Protein AF-A0A402BFL4-F1 (afdb_monomer)

Mean predicted aligned error: 8.71 Å

Secondary structure (DSSP, 8-state):
----EEEEEEETTEEEEEE-SSTTSPP-TTSEEEEEES-HHHHHHHHHHHHHHHHSS---------

Foldseek 3Di:
DAQQWDWDDPDPQKIWIFGHPDRPDDDDPPGHTDDMGRDPVVSVVVSVVVSVVVVPDDPPPDDDDD

Sequence (66 aa):
MENRYYVQCLSPQIFLVRERAAADQDPSANDRLVKSFDVRHDAYLYVNTFNEEHKSLPDSKLIENG

pLDDT: mean 80.82, std 17.04, range [42.12, 96.19]

Radius of gyration: 14.25 Å; Cα contacts (8 Å, |Δi|>4): 88; chains: 1; bounding box: 46×21×33 Å

Nearest PDB structures (foldseek):
  2v6e-assembly1_B  TM=3.524E-01  e=7.845E+00  Klebsiella phage phiKO2
  8oef-assembly1_A  TM=3.054E-01  e=5.301E+00  Homo sapiens

Solvent-accessible surface area (backbone atoms only — not comparable to full-atom values): 4141 Å² total; per-residue (Å²): 138,69,67,41,44,45,78,45,76,79,49,103,56,37,34,34,33,28,37,50,91,44,69,91,52,76,93,52,96,82,35,49,78,75,48,79,32,70,46,68,67,61,46,53,51,51,33,50,53,51,34,52,55,57,66,68,52,72,87,78,86,73,80,74,92,130

Structure (mmCIF, N/CA/C/O backbone):
data_AF-A0A402BFL4-F1
#
_entry.id   AF-A0A402BFL4-F1
#
loop_
_atom_site.group_PDB
_atom_site.id
_atom_site.type_symbol
_atom_site.label_atom_id
_atom_site.label_alt_id
_atom_site.label_comp_id
_atom_site.label_asym_id
_atom_site.label_entity_id
_atom_site.label_seq_id
_atom_site.pdbx_PDB_ins_code
_atom_site.Cartn_x
_atom_site.Cartn_y
_atom_site.Cartn_z
_atom_site.occupancy
_atom_site.B_iso_or_equiv
_atom_site.auth_seq_id
_atom_site.auth_comp_id
_atom_site.auth_asym_id
_atom_site.auth_atom_id
_atom_site.pdbx_PDB_model_num
ATOM 1 N N . MET A 1 1 ? 7.265 7.004 -12.976 1.00 52.62 1 MET A N 1
ATOM 2 C CA . MET A 1 1 ? 7.670 6.738 -11.578 1.00 52.62 1 MET A CA 1
ATOM 3 C C . MET A 1 1 ? 6.603 5.872 -10.952 1.00 52.62 1 MET A C 1
ATOM 5 O O . MET A 1 1 ? 5.553 6.380 -10.573 1.00 52.62 1 MET A O 1
ATOM 9 N N . GLU A 1 2 ? 6.836 4.571 -10.935 1.00 66.56 2 GLU A N 1
ATOM 10 C CA . GLU A 1 2 ? 5.818 3.600 -10.560 1.00 66.56 2 GLU A CA 1
ATOM 11 C C . GLU A 1 2 ? 5.981 3.215 -9.090 1.00 66.56 2 GLU A C 1
ATOM 13 O O . GLU A 1 2 ? 7.054 2.799 -8.654 1.00 66.56 2 GLU A O 1
ATOM 18 N N . ASN A 1 3 ? 4.923 3.416 -8.306 1.00 72.19 3 ASN A N 1
ATOM 19 C CA . ASN A 1 3 ? 4.901 3.034 -6.898 1.00 72.19 3 ASN A CA 1
ATOM 20 C C . ASN A 1 3 ? 4.834 1.501 -6.814 1.00 72.19 3 ASN A C 1
ATOM 22 O O . ASN A 1 3 ? 3.816 0.912 -7.182 1.00 72.19 3 ASN A O 1
ATOM 26 N N . ARG A 1 4 ? 5.903 0.858 -6.333 1.00 84.69 4 ARG A N 1
ATOM 27 C CA . ARG A 1 4 ? 5.959 -0.605 -6.172 1.00 84.69 4 ARG A CA 1
ATOM 28 C C . ARG A 1 4 ? 5.218 -1.082 -4.929 1.00 84.69 4 ARG A C 1
ATOM 30 O O . ARG A 1 4 ? 4.723 -2.202 -4.916 1.00 84.69 4 ARG A O 1
ATOM 37 N N . TYR A 1 5 ? 5.103 -0.238 -3.907 1.00 90.56 5 TYR A N 1
ATOM 38 C CA . TYR A 1 5 ? 4.450 -0.584 -2.647 1.00 90.56 5 TYR A CA 1
ATOM 39 C C . TYR A 1 5 ? 3.058 0.040 -2.549 1.00 90.56 5 TYR A C 1
ATOM 41 O O . TYR A 1 5 ? 2.855 1.189 -2.949 1.00 90.56 5 TYR A O 1
ATOM 49 N N . TYR A 1 6 ? 2.094 -0.693 -1.992 1.00 91.44 6 TYR A N 1
ATOM 50 C CA . TYR A 1 6 ? 0.738 -0.194 -1.753 1.00 91.44 6 TYR A CA 1
ATOM 51 C C . TYR A 1 6 ? 0.111 -0.805 -0.495 1.00 91.44 6 TYR A C 1
ATOM 53 O O . TYR A 1 6 ? 0.542 -1.852 -0.011 1.00 91.44 6 TYR A O 1
ATOM 61 N N . VAL A 1 7 ? -0.924 -0.140 0.030 1.00 93.25 7 VAL A N 1
ATOM 62 C CA . VAL A 1 7 ? -1.698 -0.614 1.186 1.00 93.25 7 VAL A CA 1
ATOM 63 C C . VAL A 1 7 ? -2.951 -1.353 0.713 1.00 93.25 7 VAL A C 1
ATOM 65 O O . VAL A 1 7 ? -3.781 -0.787 0.005 1.00 93.25 7 VAL A O 1
ATOM 68 N N . GLN A 1 8 ? -3.126 -2.593 1.159 1.00 94.00 8 GLN A N 1
ATOM 69 C CA . GLN A 1 8 ? -4.354 -3.371 1.053 1.00 94.00 8 GLN A CA 1
ATOM 70 C C . GLN A 1 8 ? -5.074 -3.383 2.409 1.00 94.00 8 GLN A C 1
ATOM 72 O O . GLN A 1 8 ? -4.512 -3.794 3.422 1.00 94.00 8 GLN A O 1
ATOM 77 N N . CYS A 1 9 ? -6.340 -2.967 2.433 1.00 93.62 9 CYS A N 1
ATOM 78 C CA . CYS A 1 9 ? -7.196 -3.100 3.611 1.00 93.62 9 CYS A CA 1
ATOM 79 C C . CYS A 1 9 ? -7.796 -4.512 3.636 1.00 93.62 9 CYS A C 1
ATOM 81 O O . CYS A 1 9 ? -8.585 -4.847 2.752 1.00 93.62 9 CYS A O 1
ATOM 83 N N . LEU A 1 10 ? -7.409 -5.343 4.606 1.00 90.75 10 LEU A N 1
ATOM 84 C CA . LEU A 1 10 ? -7.980 -6.686 4.769 1.00 90.75 10 LEU A CA 1
ATOM 85 C C . LEU A 1 10 ? -9.242 -6.643 5.639 1.00 90.75 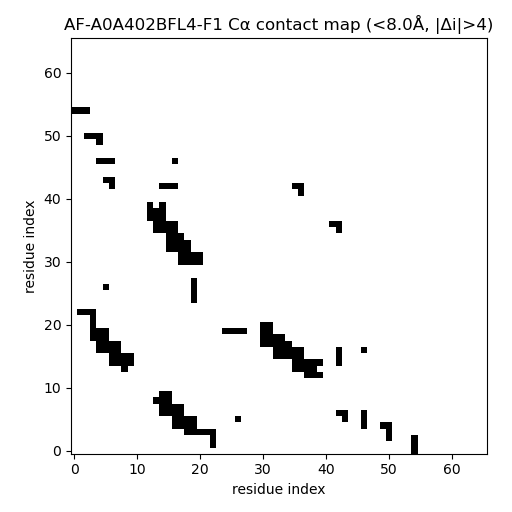10 LEU A C 1
ATOM 87 O O . LEU A 1 10 ? -10.223 -7.330 5.370 1.00 90.75 10 LEU A O 1
ATOM 91 N N . SER A 1 11 ? -9.206 -5.828 6.688 1.00 91.94 11 SER A N 1
ATOM 92 C CA . SER A 1 11 ? -10.331 -5.552 7.576 1.00 91.94 11 SER A CA 1
ATOM 93 C C . SER A 1 11 ? -10.192 -4.128 8.128 1.00 91.94 11 SER A C 1
ATOM 95 O O . SER A 1 11 ? -9.120 -3.536 7.988 1.00 91.94 11 SER A O 1
ATOM 97 N N . PRO A 1 12 ? -11.211 -3.570 8.807 1.00 90.62 12 PRO A N 1
ATOM 98 C CA . PRO A 1 12 ? -11.131 -2.220 9.374 1.00 90.62 12 PRO A CA 1
ATOM 99 C C . PRO A 1 12 ? -9.945 -1.979 10.323 1.00 90.62 12 PRO A C 1
ATOM 101 O O . PRO A 1 12 ? -9.619 -0.828 10.595 1.00 90.62 12 PRO A O 1
ATOM 104 N N . GLN A 1 13 ? -9.325 -3.049 10.828 1.00 93.25 13 GLN A N 1
ATOM 105 C CA . GLN A 1 13 ? -8.226 -3.006 11.791 1.00 93.25 13 GLN A CA 1
ATOM 106 C C . GLN A 1 13 ? -6.925 -3.602 11.241 1.00 93.25 13 GLN A C 1
ATOM 108 O O . GLN A 1 13 ? -5.937 -3.606 11.954 1.00 93.25 13 GLN A O 1
ATOM 113 N N . ILE A 1 14 ? -6.907 -4.135 10.011 1.00 95.06 14 ILE A N 1
ATOM 114 C CA . ILE A 1 14 ? -5.729 -4.819 9.460 1.00 95.06 14 ILE A CA 1
ATOM 115 C C . ILE A 1 14 ? -5.394 -4.239 8.090 1.00 95.06 14 ILE A C 1
ATOM 117 O O . ILE A 1 14 ? -6.127 -4.427 7.110 1.00 95.06 14 ILE A O 1
ATOM 121 N N . PHE A 1 15 ? -4.237 -3.588 8.023 1.00 95.69 15 PHE A N 1
ATOM 122 C CA . PHE A 1 15 ? -3.680 -2.970 6.828 1.00 95.69 15 PHE A CA 1
ATOM 123 C C . PHE A 1 15 ? -2.405 -3.706 6.427 1.00 95.69 15 PHE A C 1
ATOM 125 O O . PHE A 1 15 ? -1.445 -3.795 7.189 1.00 95.69 15 PHE A O 1
ATOM 132 N N . LEU A 1 16 ? -2.391 -4.245 5.217 1.00 95.44 16 LEU A N 1
ATOM 133 C CA . LEU A 1 16 ? -1.266 -4.988 4.669 1.00 95.44 16 LEU A CA 1
ATOM 134 C C . LEU A 1 16 ? -0.519 -4.105 3.678 1.00 95.44 16 LEU A C 1
ATOM 136 O O . LEU A 1 16 ? -1.132 -3.510 2.800 1.00 95.44 16 LEU A O 1
ATOM 140 N N . VAL A 1 17 ? 0.799 -4.045 3.782 1.00 94.56 17 VAL A N 1
ATOM 141 C CA . VAL A 1 17 ? 1.661 -3.445 2.768 1.00 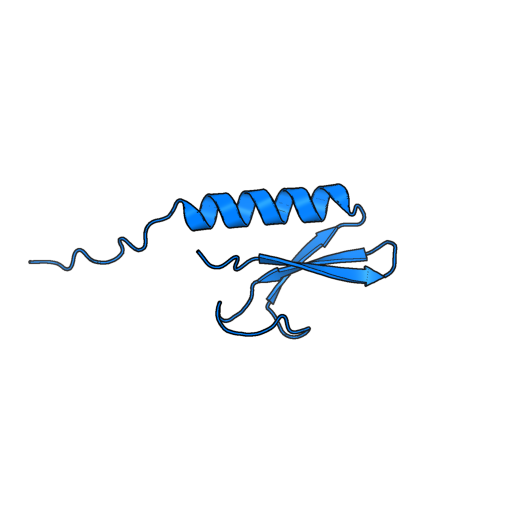94.56 17 VAL A CA 1
ATOM 142 C C . VAL A 1 17 ? 2.174 -4.545 1.858 1.00 94.56 17 VAL A C 1
ATOM 144 O O . VAL A 1 17 ? 2.782 -5.515 2.324 1.00 94.56 17 VAL A O 1
ATOM 147 N N . ARG A 1 18 ? 1.935 -4.385 0.558 1.00 94.12 18 ARG A N 1
ATOM 148 C CA . ARG A 1 18 ? 2.361 -5.328 -0.474 1.00 94.12 18 ARG A CA 1
ATOM 149 C C . ARG A 1 18 ? 3.257 -4.669 -1.502 1.00 94.12 18 ARG A C 1
ATOM 151 O O . ARG A 1 18 ? 3.139 -3.474 -1.764 1.00 94.12 18 ARG A O 1
ATOM 158 N N . GLU A 1 19 ? 4.135 -5.481 -2.068 1.00 90.81 19 GLU A N 1
ATOM 159 C CA . GLU A 1 19 ? 5.015 -5.143 -3.179 1.00 90.81 19 GLU A CA 1
ATOM 160 C C . GLU A 1 19 ? 4.450 -5.749 -4.463 1.00 90.81 19 GLU A C 1
ATOM 162 O O . GLU A 1 19 ? 4.290 -6.969 -4.554 1.00 90.81 19 GLU A O 1
ATOM 167 N N . ARG A 1 20 ? 4.153 -4.901 -5.452 1.00 87.31 20 ARG A N 1
ATOM 168 C CA . ARG A 1 20 ? 3.756 -5.348 -6.787 1.00 87.31 20 ARG A CA 1
ATOM 169 C C . ARG A 1 20 ? 4.914 -6.087 -7.444 1.00 87.31 20 ARG A C 1
ATOM 171 O O . ARG A 1 20 ? 6.047 -5.607 -7.425 1.00 87.31 20 ARG A O 1
ATOM 178 N N . ALA A 1 21 ? 4.608 -7.222 -8.068 1.00 80.62 21 ALA A N 1
ATOM 179 C CA . ALA A 1 21 ? 5.593 -7.990 -8.829 1.00 80.62 21 ALA A CA 1
ATOM 180 C C . ALA A 1 21 ? 6.116 -7.212 -10.046 1.00 80.62 21 ALA A C 1
ATOM 182 O O . ALA A 1 21 ? 7.298 -7.289 -10.376 1.00 80.62 21 ALA A O 1
ATOM 183 N N . ALA A 1 22 ? 5.235 -6.441 -10.678 1.00 78.19 22 ALA A N 1
ATOM 184 C CA . ALA A 1 22 ? 5.565 -5.553 -11.771 1.00 78.19 22 ALA A CA 1
ATOM 185 C C . ALA A 1 22 ? 4.767 -4.256 -11.635 1.00 78.19 22 ALA A C 1
ATOM 187 O O . ALA A 1 22 ? 3.673 -4.215 -11.068 1.00 78.19 22 ALA A O 1
ATOM 188 N N . ALA A 1 23 ? 5.360 -3.173 -12.103 1.00 70.56 23 ALA A N 1
ATOM 189 C CA . ALA A 1 23 ? 4.828 -1.840 -11.914 1.00 70.56 23 ALA A CA 1
ATOM 190 C C . ALA A 1 23 ? 3.608 -1.523 -12.798 1.00 70.56 23 ALA A C 1
ATOM 192 O O . ALA A 1 23 ? 2.753 -0.720 -12.417 1.00 70.56 23 ALA A O 1
ATOM 193 N N . ASP A 1 24 ? 3.520 -2.209 -13.932 1.00 74.44 24 ASP A N 1
ATOM 194 C CA . ASP A 1 24 ? 2.43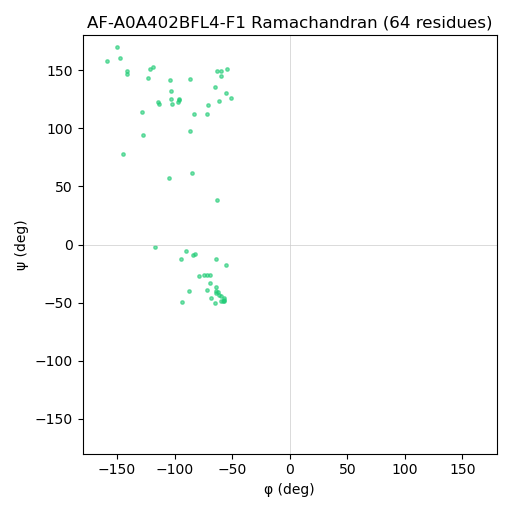4 -2.202 -14.907 1.00 74.44 24 ASP A CA 1
ATOM 195 C C . ASP A 1 24 ? 1.291 -3.162 -14.545 1.00 74.44 24 ASP A C 1
ATOM 197 O O . ASP A 1 24 ? 0.225 -3.111 -15.157 1.00 74.44 24 ASP A O 1
ATOM 201 N N . GLN A 1 25 ? 1.477 -4.014 -13.533 1.00 75.00 25 GLN A N 1
ATOM 202 C CA . GLN A 1 25 ? 0.441 -4.924 -13.067 1.00 75.00 25 GLN A CA 1
ATOM 203 C C . GLN A 1 25 ? -0.472 -4.256 -12.028 1.00 75.00 25 GLN A C 1
ATOM 205 O O . GLN A 1 25 ? -0.036 -3.490 -11.157 1.00 75.00 25 GLN A O 1
ATOM 210 N N . ASP A 1 26 ? -1.762 -4.584 -12.102 1.00 81.31 26 ASP A N 1
ATOM 211 C CA . ASP A 1 26 ? -2.736 -4.213 -11.083 1.00 81.31 26 ASP A CA 1
ATOM 212 C C . ASP A 1 26 ? -2.419 -4.855 -9.719 1.00 81.31 26 ASP A C 1
ATOM 214 O O . ASP A 1 26 ? -1.909 -5.979 -9.664 1.00 81.31 26 ASP A O 1
ATOM 218 N N . PRO A 1 27 ? -2.767 -4.180 -8.605 1.00 82.81 27 PRO A N 1
ATOM 219 C CA . PRO A 1 27 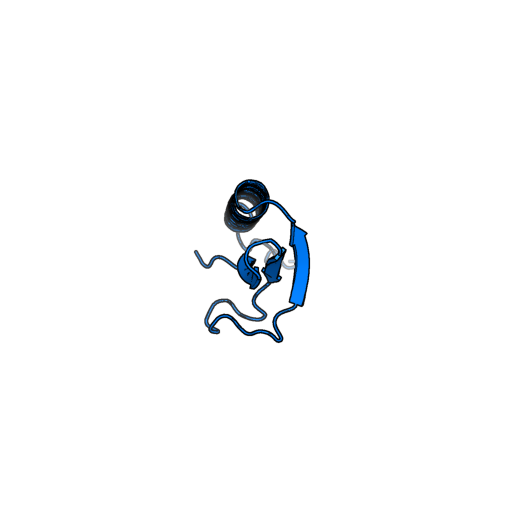? -2.685 -4.755 -7.268 1.00 82.81 27 PRO A CA 1
ATOM 220 C C . PRO A 1 27 ? -3.369 -6.119 -7.185 1.00 82.81 27 PRO A C 1
ATOM 222 O O . PRO A 1 27 ? -4.557 -6.255 -7.484 1.00 82.81 27 PRO A O 1
ATOM 225 N N . SER A 1 28 ? -2.640 -7.118 -6.705 1.00 85.00 28 SER A N 1
ATOM 226 C CA . SER A 1 28 ? -3.133 -8.476 -6.530 1.00 85.00 28 SER A CA 1
ATOM 227 C C . SER A 1 28 ? -2.990 -8.949 -5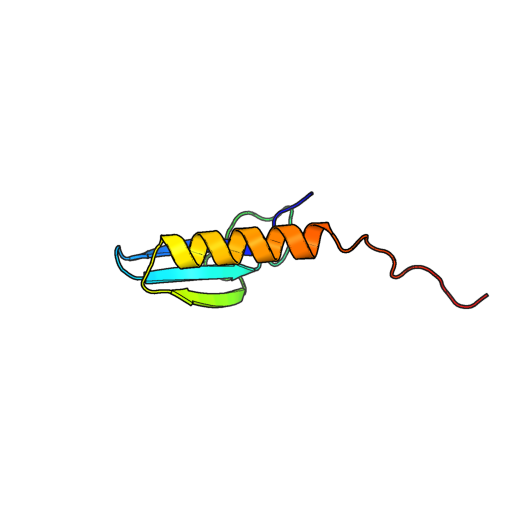.088 1.00 85.00 28 SER A C 1
ATOM 229 O O . SER A 1 28 ? -1.988 -8.717 -4.419 1.00 85.00 28 SER A O 1
ATOM 231 N N . ALA A 1 29 ? -3.960 -9.726 -4.604 1.00 82.94 29 ALA A N 1
ATOM 232 C CA . ALA A 1 29 ? -3.853 -10.387 -3.300 1.00 82.94 29 ALA A CA 1
ATOM 233 C C . ALA A 1 29 ? -2.715 -11.432 -3.236 1.00 82.94 29 ALA A C 1
ATOM 235 O O . ALA A 1 29 ? -2.356 -11.871 -2.141 1.00 82.94 29 ALA A O 1
ATOM 236 N N . ASN A 1 30 ? -2.138 -11.802 -4.384 1.00 85.50 30 ASN A N 1
ATOM 237 C CA . ASN A 1 30 ? -0.958 -12.664 -4.479 1.00 85.50 30 ASN A CA 1
ATOM 238 C C . ASN A 1 30 ? 0.364 -11.885 -4.474 1.00 85.50 30 ASN A C 1
ATOM 240 O O . ASN A 1 30 ? 1.424 -12.505 -4.429 1.00 85.50 30 ASN A O 1
ATOM 244 N N . ASP A 1 31 ? 0.315 -10.551 -4.503 1.00 89.62 31 ASP A N 1
ATOM 245 C CA . ASP A 1 31 ? 1.510 -9.721 -4.395 1.00 89.62 31 ASP A CA 1
ATOM 246 C C . ASP A 1 31 ? 2.231 -9.988 -3.079 1.00 89.62 31 ASP A C 1
ATOM 248 O O . ASP A 1 31 ? 1.610 -10.310 -2.057 1.00 89.62 31 ASP A O 1
ATOM 252 N N . ARG A 1 32 ? 3.553 -9.834 -3.080 1.00 91.25 32 ARG A N 1
ATOM 253 C CA . ARG A 1 32 ? 4.369 -10.182 -1.922 1.00 91.25 32 ARG A CA 1
ATOM 254 C C . ARG A 1 32 ? 3.955 -9.338 -0.719 1.00 91.25 32 ARG A C 1
ATOM 256 O O . ARG A 1 32 ? 4.006 -8.111 -0.762 1.00 91.25 32 ARG A O 1
ATOM 263 N N . LEU A 1 33 ? 3.579 -10.003 0.372 1.00 93.69 33 LEU A N 1
ATOM 264 C CA . LEU A 1 33 ? 3.340 -9.336 1.646 1.00 93.69 33 LEU A CA 1
ATOM 265 C C . LEU A 1 33 ? 4.677 -8.871 2.228 1.00 93.69 33 LEU A C 1
ATOM 267 O O . LEU A 1 33 ? 5.561 -9.685 2.491 1.00 93.69 33 LEU A O 1
ATOM 271 N N . VAL A 1 34 ? 4.807 -7.563 2.428 1.00 93.44 34 VAL A N 1
ATOM 272 C CA . VAL A 1 34 ? 6.006 -6.943 3.002 1.00 93.44 34 VAL A CA 1
ATOM 273 C C . VAL A 1 34 ? 5.836 -6.779 4.504 1.00 93.44 34 VAL A C 1
ATOM 275 O O . VAL A 1 34 ? 6.720 -7.147 5.275 1.00 93.44 34 VAL A O 1
ATOM 278 N N . LYS A 1 35 ? 4.697 -6.215 4.925 1.00 94.69 35 LYS A N 1
ATOM 279 C CA . LYS A 1 35 ? 4.437 -5.883 6.329 1.00 94.69 35 LYS A CA 1
ATOM 280 C C . LYS A 1 35 ? 2.943 -5.748 6.616 1.00 94.69 35 LYS A C 1
ATOM 282 O O . LYS A 1 35 ? 2.164 -5.476 5.710 1.00 94.69 35 LYS A O 1
ATOM 287 N N . SER A 1 36 ? 2.547 -5.905 7.874 1.00 95.94 36 SER A N 1
ATOM 288 C CA . SER A 1 36 ? 1.192 -5.637 8.365 1.00 95.94 36 SER A CA 1
ATOM 289 C C . SER A 1 36 ? 1.200 -4.544 9.429 1.00 95.94 36 SER A C 1
ATOM 291 O O . SER A 1 36 ? 2.190 -4.367 10.140 1.00 95.94 36 SER A O 1
ATOM 293 N N . PHE A 1 37 ? 0.085 -3.831 9.534 1.00 95.50 37 PHE A N 1
ATOM 294 C CA . PHE A 1 37 ? -0.140 -2.749 10.481 1.00 95.50 37 PHE A CA 1
ATOM 295 C C . PHE A 1 37 ? -1.573 -2.797 11.000 1.00 95.50 37 PHE A C 1
ATOM 297 O O . PHE A 1 37 ? -2.502 -3.079 10.239 1.00 95.50 37 PHE A O 1
ATOM 304 N N . ASP A 1 38 ? -1.741 -2.405 12.259 1.00 96.19 38 ASP A N 1
ATOM 305 C CA . ASP A 1 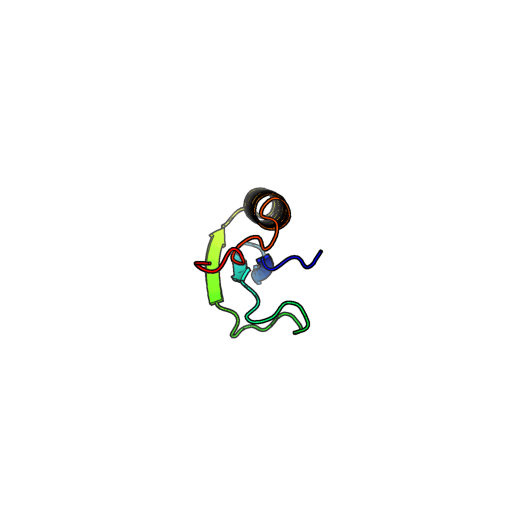38 ? -3.062 -2.262 12.881 1.00 96.19 38 ASP A CA 1
ATOM 306 C C . ASP A 1 38 ? -3.588 -0.815 12.782 1.00 96.19 38 ASP A C 1
ATOM 308 O O . ASP A 1 38 ? -4.763 -0.527 13.004 1.00 96.19 38 ASP A O 1
ATOM 312 N N . VAL A 1 39 ? -2.710 0.120 12.398 1.00 94.81 39 VAL A N 1
ATOM 313 C CA . VAL A 1 39 ? -2.997 1.550 12.256 1.00 94.81 39 VAL A CA 1
ATOM 314 C C . VAL A 1 39 ? -2.878 1.960 10.791 1.00 94.81 39 VAL A C 1
ATOM 316 O O . VAL A 1 39 ? -1.822 1.832 10.170 1.00 94.81 39 VAL A O 1
ATOM 319 N N . ARG A 1 40 ? -3.964 2.518 10.237 1.00 93.75 40 ARG A N 1
ATOM 320 C CA . AR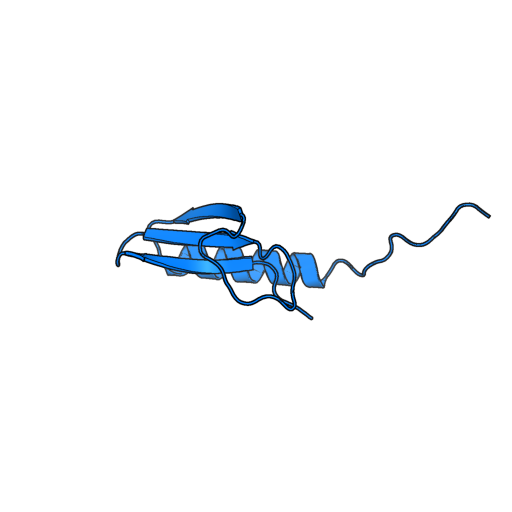G A 1 40 ? -4.007 2.984 8.840 1.00 93.75 40 ARG A CA 1
ATOM 321 C C . ARG A 1 40 ? -2.918 4.011 8.547 1.00 93.75 40 ARG A C 1
ATOM 323 O O . ARG A 1 40 ? -2.277 3.934 7.508 1.00 93.75 40 ARG A O 1
ATOM 330 N N . HIS A 1 41 ? -2.744 4.989 9.433 1.00 94.88 41 HIS A N 1
ATOM 331 C CA . HIS A 1 41 ? -1.796 6.080 9.224 1.00 94.88 41 HIS A CA 1
ATOM 332 C C . HIS A 1 41 ? -0.369 5.556 9.009 1.00 94.88 41 HIS A C 1
ATOM 334 O O . HIS A 1 41 ? 0.258 5.895 8.008 1.00 94.88 41 HIS A O 1
ATOM 340 N N . ASP A 1 42 ? 0.080 4.645 9.870 1.00 95.25 42 ASP A N 1
ATOM 341 C CA . ASP A 1 42 ? 1.427 4.072 9.823 1.00 95.25 42 ASP A CA 1
ATOM 342 C C . ASP A 1 42 ? 1.669 3.261 8.545 1.00 95.25 42 ASP A C 1
ATOM 344 O O . ASP A 1 42 ? 2.730 3.377 7.932 1.00 95.25 42 ASP A O 1
ATOM 348 N N . ALA A 1 43 ? 0.671 2.493 8.090 1.00 95.06 43 ALA A N 1
ATOM 349 C CA . ALA A 1 43 ? 0.759 1.759 6.828 1.00 95.06 43 ALA A CA 1
ATOM 350 C C . ALA A 1 43 ? 0.972 2.691 5.625 1.00 95.06 43 ALA A C 1
ATOM 352 O O . ALA A 1 43 ? 1.803 2.411 4.760 1.00 95.06 43 ALA A O 1
ATOM 353 N N . TYR A 1 44 ? 0.233 3.804 5.565 1.00 93.00 44 TYR A N 1
ATOM 354 C CA . TYR A 1 44 ? 0.363 4.776 4.475 1.00 93.00 44 TYR A CA 1
ATOM 355 C C . TYR A 1 44 ? 1.670 5.565 4.563 1.00 93.00 44 TYR A C 1
ATOM 357 O O . TYR A 1 44 ? 2.299 5.795 3.531 1.00 93.00 44 TYR A O 1
ATOM 365 N N . LEU A 1 45 ? 2.105 5.936 5.770 1.00 94.62 45 LEU A N 1
ATOM 366 C CA . LEU A 1 45 ? 3.394 6.593 5.976 1.00 94.62 45 LEU A CA 1
ATOM 367 C C . LEU A 1 45 ? 4.538 5.699 5.483 1.00 94.62 45 LEU A C 1
ATOM 369 O O . LEU A 1 45 ? 5.357 6.143 4.684 1.00 94.62 45 LEU A O 1
ATOM 373 N N . TYR A 1 46 ? 4.532 4.422 5.873 1.00 93.25 46 TYR A N 1
ATOM 374 C CA . TYR A 1 46 ? 5.530 3.444 5.446 1.00 93.25 46 TYR A CA 1
ATOM 375 C C . TYR A 1 46 ? 5.586 3.296 3.920 1.00 93.25 46 TYR A C 1
ATOM 377 O O . TYR A 1 46 ? 6.665 3.361 3.334 1.00 93.25 46 TYR A O 1
ATOM 385 N N . VAL A 1 47 ? 4.429 3.135 3.266 1.00 92.12 47 VAL A N 1
ATOM 386 C CA . VAL A 1 47 ? 4.343 3.008 1.801 1.00 92.12 47 VAL A CA 1
ATOM 387 C C . VAL A 1 47 ? 4.847 4.256 1.084 1.00 92.12 47 VAL A C 1
ATOM 389 O O . VAL A 1 47 ? 5.524 4.133 0.063 1.00 92.12 47 VAL A O 1
ATOM 392 N N . ASN A 1 48 ? 4.527 5.446 1.594 1.00 90.94 48 ASN A N 1
ATOM 393 C CA . ASN A 1 48 ? 4.990 6.695 0.999 1.00 90.94 48 ASN A CA 1
ATOM 394 C C . ASN A 1 48 ? 6.511 6.815 1.102 1.00 90.94 48 ASN A C 1
ATOM 396 O O . ASN A 1 48 ? 7.155 6.988 0.071 1.00 90.94 48 ASN A O 1
ATOM 400 N N . THR A 1 49 ? 7.081 6.615 2.294 1.00 89.50 49 THR A N 1
ATOM 401 C CA . THR A 1 49 ? 8.537 6.647 2.496 1.00 89.50 49 THR A CA 1
ATOM 402 C C . THR A 1 49 ? 9.247 5.634 1.600 1.00 89.50 49 THR A C 1
ATOM 404 O O . THR A 1 49 ? 10.155 6.007 0.869 1.00 89.50 49 THR A O 1
ATOM 407 N N . PHE A 1 50 ? 8.787 4.379 1.560 1.00 86.56 50 PHE A N 1
ATOM 408 C CA . PHE A 1 50 ? 9.422 3.343 0.737 1.00 86.56 50 PHE A CA 1
ATOM 409 C C . PHE A 1 50 ? 9.349 3.639 -0.760 1.00 86.56 50 PHE A C 1
ATOM 411 O O . PHE A 1 50 ? 10.322 3.428 -1.481 1.00 86.56 50 PHE A O 1
ATOM 418 N N . ASN A 1 51 ? 8.206 4.123 -1.250 1.00 86.75 51 ASN A N 1
ATOM 419 C CA . ASN A 1 51 ? 8.079 4.494 -2.657 1.00 86.75 51 ASN A CA 1
ATOM 420 C C . ASN A 1 51 ? 8.911 5.734 -3.006 1.00 86.75 51 ASN A C 1
ATOM 422 O O . ASN A 1 51 ? 9.399 5.823 -4.128 1.00 86.75 51 ASN A O 1
ATOM 426 N N . GLU A 1 52 ? 9.072 6.690 -2.091 1.00 85.50 52 GLU A N 1
ATOM 427 C CA . GLU A 1 52 ? 9.944 7.855 -2.282 1.00 85.50 52 GLU A CA 1
ATOM 428 C C . GLU A 1 52 ? 11.423 7.455 -2.298 1.00 85.50 52 GLU A C 1
ATOM 430 O O . GLU A 1 52 ? 12.143 7.829 -3.226 1.00 85.50 52 GLU A O 1
ATOM 435 N N . GLU A 1 53 ? 11.859 6.615 -1.357 1.00 80.44 53 GLU A N 1
ATOM 436 C CA . GLU A 1 53 ? 13.218 6.067 -1.333 1.00 80.44 53 GLU A CA 1
ATOM 437 C C . GLU A 1 53 ? 13.509 5.237 -2.593 1.00 80.44 53 GLU A C 1
ATOM 439 O O . GLU A 1 53 ? 14.541 5.434 -3.237 1.00 80.44 53 GLU A O 1
ATOM 444 N N . HIS A 1 54 ? 12.574 4.391 -3.040 1.00 66.56 54 HIS A N 1
ATOM 445 C CA . HIS A 1 54 ? 12.732 3.626 -4.283 1.00 66.56 54 HIS A CA 1
ATOM 446 C C . HIS A 1 54 ? 12.674 4.476 -5.559 1.00 66.56 54 HIS A C 1
ATOM 448 O O . HIS A 1 54 ? 13.266 4.086 -6.562 1.00 66.56 54 HIS A O 1
ATOM 454 N N . LYS A 1 55 ? 11.995 5.630 -5.551 1.00 65.12 55 LYS A N 1
ATOM 455 C CA . LYS A 1 55 ? 12.054 6.601 -6.661 1.00 65.12 55 LYS A CA 1
ATOM 456 C C . LYS A 1 55 ? 13.393 7.328 -6.721 1.00 65.12 55 LYS A C 1
ATOM 458 O O . LYS A 1 55 ? 13.774 7.790 -7.793 1.00 65.12 55 LYS A O 1
ATOM 463 N N . SER A 1 56 ? 14.076 7.452 -5.583 1.00 54.59 56 SER A N 1
ATOM 464 C CA . SER A 1 56 ? 15.369 8.131 -5.467 1.00 54.59 56 SER A CA 1
ATOM 465 C C . SER A 1 56 ? 16.568 7.262 -5.858 1.00 54.59 56 SER A C 1
ATOM 467 O O . SER A 1 56 ? 17.671 7.786 -5.984 1.00 54.59 56 SER A O 1
ATOM 469 N N . LEU A 1 57 ? 16.361 5.964 -6.102 1.00 50.22 57 LEU A N 1
ATOM 470 C CA . LEU A 1 57 ? 17.343 5.099 -6.748 1.00 50.22 57 LEU A CA 1
ATOM 471 C C . LEU A 1 57 ? 17.162 5.216 -8.270 1.00 50.22 57 LEU A C 1
ATOM 473 O O . LEU A 1 57 ? 16.277 4.558 -8.820 1.00 50.22 57 LEU A O 1
ATOM 477 N N . PRO A 1 58 ? 17.953 6.041 -8.987 1.00 43.66 58 PRO A N 1
ATOM 478 C CA . PRO A 1 58 ? 18.036 5.889 -10.428 1.00 43.66 58 PRO A CA 1
ATOM 479 C C . PRO A 1 58 ? 18.541 4.476 -10.728 1.00 43.66 58 PRO A C 1
ATOM 481 O O . PRO A 1 58 ? 19.389 3.945 -10.008 1.00 43.66 58 PRO A O 1
ATOM 484 N N . ASP A 1 59 ? 18.033 3.897 -11.811 1.00 49.31 59 ASP A N 1
ATOM 485 C CA . ASP A 1 59 ? 18.366 2.584 -12.380 1.00 49.31 59 ASP A CA 1
ATOM 486 C C . ASP A 1 59 ? 19.837 2.470 -12.857 1.00 49.31 59 ASP A C 1
ATOM 488 O O . ASP A 1 59 ? 20.152 1.870 -13.880 1.00 49.31 59 ASP A O 1
ATOM 492 N N . SER A 1 60 ? 20.796 3.048 -12.131 1.00 45.94 60 SER A N 1
ATOM 493 C CA . SER A 1 60 ? 22.218 2.972 -12.452 1.00 45.94 60 SER A CA 1
ATOM 494 C C . SER A 1 60 ? 22.831 1.693 -11.875 1.00 45.94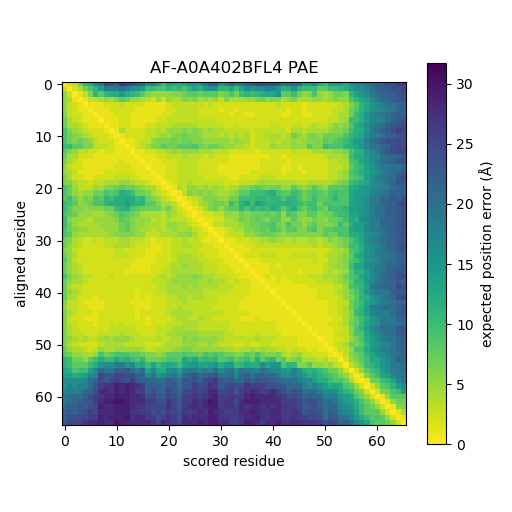 60 SER A C 1
ATOM 496 O O . SER A 1 60 ? 23.732 1.705 -11.037 1.00 45.94 60 SER A O 1
ATOM 498 N N . LYS A 1 61 ? 22.321 0.555 -12.350 1.00 49.59 61 LYS A N 1
ATOM 499 C CA . LYS A 1 61 ? 23.111 -0.666 -12.535 1.00 49.59 61 LYS A CA 1
ATOM 500 C C . LYS A 1 61 ? 23.386 -0.862 -14.026 1.00 49.59 61 LYS A C 1
ATOM 502 O O . LYS A 1 61 ? 23.064 -1.900 -14.581 1.00 49.59 61 LYS A O 1
ATOM 507 N N . LEU A 1 62 ? 24.008 0.121 -14.669 1.00 51.47 62 LEU A N 1
ATOM 508 C CA . LEU A 1 62 ? 24.682 -0.068 -15.954 1.00 51.47 62 LEU A CA 1
ATOM 509 C C . LEU A 1 62 ? 25.919 0.830 -15.996 1.00 51.47 62 LEU A C 1
ATOM 511 O O . LEU A 1 62 ? 25.921 1.884 -16.619 1.00 51.47 62 LEU A O 1
ATOM 515 N N . ILE A 1 63 ? 26.987 0.402 -15.327 1.00 50.09 63 ILE A N 1
ATOM 516 C CA . ILE A 1 63 ? 28.317 0.597 -15.901 1.00 50.09 63 ILE A CA 1
ATOM 517 C C . ILE A 1 63 ? 28.964 -0.781 -15.880 1.00 50.09 63 ILE A C 1
ATOM 519 O O . ILE A 1 63 ? 29.435 -1.268 -14.851 1.00 50.09 63 ILE A O 1
ATOM 523 N N . GLU A 1 64 ? 28.826 -1.450 -17.021 1.00 49.47 64 GLU A N 1
ATOM 524 C CA . GLU A 1 64 ? 29.598 -2.625 -17.383 1.00 49.47 64 GLU A CA 1
ATOM 525 C C . GLU A 1 64 ? 31.095 -2.318 -17.284 1.00 49.47 64 GLU A 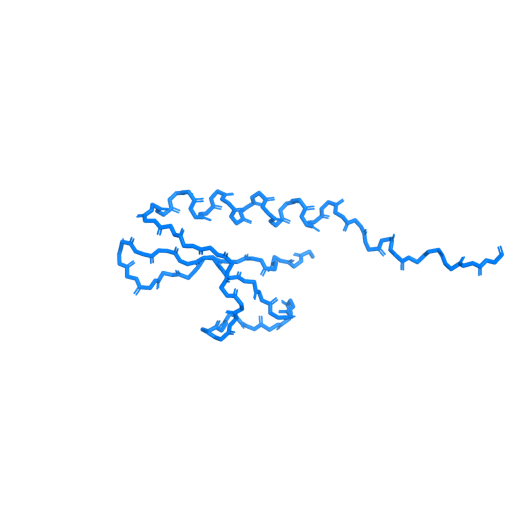C 1
ATOM 527 O O . GLU A 1 64 ? 31.543 -1.184 -17.457 1.00 49.47 64 GLU A O 1
ATOM 532 N N . ASN A 1 65 ? 31.860 -3.368 -17.003 1.00 44.19 65 ASN A N 1
ATOM 533 C CA . ASN A 1 65 ? 33.301 -3.377 -17.191 1.00 44.19 65 ASN A CA 1
ATOM 534 C C . ASN A 1 65 ? 33.621 -3.009 -18.651 1.00 44.19 65 ASN A C 1
ATOM 536 O O . ASN A 1 65 ? 33.074 -3.627 -19.564 1.00 44.19 65 ASN A O 1
ATOM 540 N N . GLY A 1 66 ? 34.535 -2.058 -18.845 1.00 42.12 66 GLY A N 1
ATOM 541 C CA . GLY A 1 66 ? 35.141 -1.705 -20.127 1.00 42.12 66 GLY A CA 1
ATOM 542 C C . GLY A 1 66 ? 36.444 -0.965 -19.903 1.00 42.12 66 GLY A C 1
ATOM 543 O O . GLY A 1 66 ? 36.370 0.159 -19.363 1.00 42.12 66 GLY A O 1
#

Organism: NCBI:txid2014873